Protein AF-A0A7G1KIN9-F1 (afdb_monomer_lite)

Structure (mmCIF, N/CA/C/O backbone):
data_AF-A0A7G1KIN9-F1
#
_entry.id   AF-A0A7G1KIN9-F1
#
loop_
_atom_site.group_PDB
_atom_site.id
_atom_site.type_symbol
_atom_site.label_atom_id
_atom_site.label_alt_id
_atom_site.label_comp_id
_atom_site.label_asym_id
_atom_site.label_entity_id
_atom_site.label_seq_id
_atom_site.pdbx_PDB_ins_code
_atom_site.Cartn_x
_atom_site.Cartn_y
_atom_site.Cartn_z
_atom_site.occupancy
_atom_site.B_iso_or_equiv
_atom_site.auth_seq_id
_atom_site.auth_comp_id
_atom_site.auth_asym_id
_atom_site.auth_atom_id
_atom_site.pdbx_PDB_model_num
ATOM 1 N N . MET A 1 1 ? 26.148 -12.716 -13.047 1.00 39.88 1 MET A N 1
ATOM 2 C CA . MET A 1 1 ? 24.688 -12.629 -12.830 1.00 39.88 1 MET A CA 1
ATOM 3 C C . MET A 1 1 ? 24.101 -12.002 -14.079 1.00 39.88 1 MET A C 1
ATOM 5 O O . MET A 1 1 ? 24.454 -10.867 -14.366 1.00 39.88 1 MET A O 1
ATOM 9 N N . GLY A 1 2 ? 23.355 -12.762 -14.883 1.00 43.66 2 GLY A N 1
ATO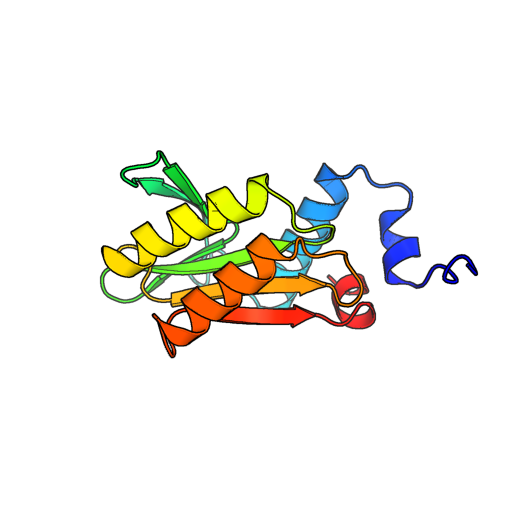M 10 C CA . GLY A 1 2 ? 22.813 -12.263 -16.151 1.00 43.66 2 GLY A CA 1
ATOM 11 C C . GLY A 1 2 ? 21.816 -11.136 -15.897 1.00 43.66 2 GLY A C 1
ATOM 12 O O . GLY A 1 2 ? 20.945 -11.276 -15.041 1.00 43.66 2 GLY A O 1
ATOM 13 N N . THR A 1 3 ? 21.964 -10.015 -16.597 1.00 52.34 3 THR A N 1
ATOM 14 C CA . THR A 1 3 ? 20.941 -8.969 -16.637 1.00 52.34 3 THR A CA 1
ATOM 15 C C . THR A 1 3 ? 19.666 -9.582 -17.196 1.00 52.34 3 THR A C 1
ATOM 17 O O . THR A 1 3 ? 19.688 -10.121 -18.303 1.00 52.34 3 THR A O 1
ATOM 20 N N . ALA A 1 4 ? 18.583 -9.550 -16.418 1.00 64.38 4 ALA A N 1
ATOM 21 C CA . ALA A 1 4 ? 17.273 -9.970 -16.895 1.00 64.38 4 ALA A CA 1
ATOM 22 C C . ALA A 1 4 ? 16.946 -9.207 -18.187 1.00 64.38 4 ALA A C 1
ATOM 24 O O . ALA A 1 4 ? 17.193 -8.002 -18.274 1.00 64.38 4 ALA A O 1
ATOM 25 N N . VAL A 1 5 ? 16.458 -9.921 -19.201 1.00 73.88 5 VAL A N 1
ATOM 26 C CA . VAL A 1 5 ? 16.034 -9.309 -20.463 1.00 73.88 5 VAL A CA 1
ATOM 27 C C . VAL A 1 5 ? 14.841 -8.399 -20.151 1.00 73.88 5 VAL A C 1
ATOM 29 O O . VAL A 1 5 ? 13.884 -8.901 -19.558 1.00 73.88 5 VAL A O 1
ATOM 32 N N . PRO A 1 6 ? 14.887 -7.099 -20.509 1.00 80.75 6 PRO A N 1
ATOM 33 C CA . PRO A 1 6 ? 13.767 -6.192 -20.284 1.00 80.75 6 PRO A CA 1
ATOM 34 C C . PRO A 1 6 ? 12.494 -6.731 -20.933 1.00 80.75 6 PRO A C 1
ATOM 36 O O . PRO A 1 6 ? 12.511 -7.112 -22.106 1.00 80.75 6 PRO A O 1
ATOM 39 N N . ASP A 1 7 ? 11.403 -6.767 -20.175 1.00 89.88 7 ASP A N 1
ATOM 40 C CA . ASP A 1 7 ? 10.095 -7.189 -20.673 1.00 89.88 7 ASP A CA 1
ATOM 41 C C . ASP A 1 7 ? 9.190 -5.992 -21.009 1.00 89.88 7 ASP A C 1
ATOM 43 O O . ASP A 1 7 ? 9.601 -4.833 -20.949 1.00 89.88 7 ASP A O 1
ATOM 47 N N . GLU A 1 8 ? 7.941 -6.267 -21.396 1.00 91.19 8 GLU A N 1
ATOM 48 C CA . GLU A 1 8 ? 6.961 -5.229 -21.742 1.00 91.19 8 GLU A CA 1
ATOM 49 C C . GLU A 1 8 ? 6.753 -4.233 -20.590 1.00 91.19 8 GLU 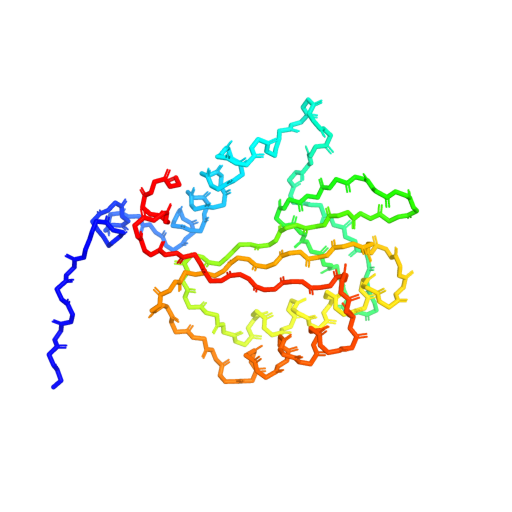A C 1
ATOM 51 O O . GLU A 1 8 ? 6.642 -3.031 -20.823 1.00 91.19 8 GLU A O 1
ATOM 56 N N . TYR A 1 9 ? 6.792 -4.713 -19.342 1.00 92.38 9 TYR A N 1
ATOM 57 C CA . TYR A 1 9 ? 6.661 -3.869 -18.160 1.00 92.38 9 TYR A CA 1
ATOM 58 C C . TYR A 1 9 ? 7.835 -2.902 -18.001 1.00 92.38 9 TYR A C 1
ATOM 60 O O . TYR A 1 9 ? 7.609 -1.746 -17.643 1.00 92.38 9 TYR A O 1
ATOM 68 N N . ASP A 1 10 ? 9.063 -3.340 -18.300 1.00 91.44 10 ASP A N 1
ATOM 69 C CA . ASP A 1 10 ? 10.246 -2.471 -18.342 1.00 91.44 10 ASP A CA 1
ATOM 70 C C . ASP A 1 10 ? 10.220 -1.505 -19.535 1.00 91.44 10 ASP A C 1
ATOM 72 O O . ASP A 1 10 ? 10.651 -0.355 -19.413 1.00 91.44 10 ASP A O 1
ATOM 76 N N . ALA A 1 11 ? 9.683 -1.939 -20.679 1.00 91.75 11 ALA A N 1
ATOM 77 C CA . ALA A 1 11 ? 9.598 -1.124 -21.885 1.00 91.75 11 ALA A CA 1
ATOM 78 C C . ALA A 1 11 ? 8.661 0.081 -21.706 1.00 91.75 11 ALA A C 1
ATOM 80 O O . ALA A 1 11 ? 9.071 1.210 -21.978 1.00 91.75 11 ALA A O 1
ATOM 81 N N . VAL A 1 12 ? 7.446 -0.125 -21.176 1.00 91.25 12 VAL A N 1
ATOM 82 C CA . VAL A 1 12 ? 6.451 0.957 -20.989 1.00 91.25 12 VAL A CA 1
ATOM 83 C C . VAL A 1 12 ? 6.890 2.022 -19.979 1.00 91.25 12 VAL A C 1
ATOM 85 O O . VAL A 1 12 ? 6.381 3.138 -19.984 1.00 91.25 12 VAL A O 1
ATOM 88 N N . ARG A 1 13 ? 7.855 1.699 -19.110 1.00 92.56 13 ARG A N 1
ATOM 89 C CA . ARG A 1 13 ? 8.336 2.580 -18.033 1.00 92.56 13 ARG A CA 1
ATOM 90 C C . ARG A 1 13 ? 9.724 3.158 -18.252 1.00 92.56 13 ARG A C 1
ATOM 92 O O . ARG A 1 13 ? 10.217 3.877 -17.375 1.00 92.56 13 ARG A O 1
ATOM 99 N N . ARG A 1 14 ? 10.388 2.790 -19.351 1.00 91.44 14 ARG A N 1
ATOM 100 C CA . ARG A 1 14 ? 11.811 3.079 -19.565 1.00 91.44 14 ARG A CA 1
ATOM 101 C C . ARG A 1 14 ? 12.103 4.569 -19.432 1.00 91.44 14 ARG A C 1
ATOM 103 O O . ARG A 1 14 ? 13.020 4.940 -18.703 1.00 91.44 14 ARG A O 1
ATOM 110 N N . ASP A 1 15 ? 11.250 5.384 -20.040 1.00 93.56 15 ASP A N 1
ATOM 111 C CA . ASP A 1 15 ? 11.438 6.829 -20.166 1.00 93.56 15 ASP A CA 1
ATOM 112 C C . ASP A 1 15 ? 10.669 7.623 -19.079 1.00 93.56 15 ASP A C 1
ATOM 114 O O . ASP A 1 15 ? 10.615 8.847 -19.119 1.00 93.56 15 ASP A O 1
ATOM 118 N N . LEU A 1 16 ? 10.103 6.928 -18.079 1.00 93.94 16 LEU A N 1
ATOM 119 C CA . LEU A 1 16 ? 9.361 7.517 -16.958 1.00 93.94 16 LEU A CA 1
ATOM 120 C C . LEU A 1 16 ? 10.241 7.689 -15.713 1.00 93.94 16 LEU A C 1
ATOM 122 O O . LEU A 1 16 ? 11.003 6.788 -15.342 1.00 93.94 16 LEU A O 1
ATOM 126 N N . SER A 1 17 ? 10.055 8.795 -14.992 1.00 94.31 17 SER A N 1
ATOM 127 C CA . SER A 1 17 ? 10.594 8.983 -13.641 1.00 94.31 17 SER A CA 1
ATOM 128 C C . SER A 1 17 ? 9.962 8.012 -12.638 1.00 94.31 17 SER A C 1
ATOM 130 O O . SER A 1 17 ? 8.865 7.500 -12.841 1.00 94.31 17 SER A O 1
ATOM 132 N N . ASN A 1 18 ? 10.607 7.787 -11.487 1.00 90.31 18 ASN A N 1
ATOM 133 C CA . ASN A 1 18 ? 10.050 6.915 -10.440 1.00 90.31 18 ASN A CA 1
ATOM 134 C C . ASN A 1 18 ? 8.650 7.347 -9.975 1.00 90.31 18 ASN A C 1
ATOM 136 O O . ASN A 1 18 ? 7.824 6.495 -9.652 1.00 90.31 18 ASN A O 1
ATOM 140 N N . TYR A 1 19 ? 8.389 8.656 -9.949 1.00 91.25 19 TYR A N 1
ATOM 141 C CA . TYR A 1 19 ? 7.072 9.190 -9.619 1.00 91.25 19 TYR A CA 1
ATOM 142 C C . TYR A 1 19 ? 6.043 8.821 -10.691 1.00 91.25 19 TYR A C 1
ATOM 144 O O . TYR A 1 19 ? 5.005 8.248 -10.367 1.00 91.25 19 TYR A O 1
ATOM 152 N N . GLU A 1 20 ? 6.355 9.068 -11.965 1.00 95.12 20 GLU A N 1
ATOM 153 C CA . GLU A 1 20 ? 5.465 8.735 -13.082 1.00 95.12 20 GLU A CA 1
ATOM 154 C C . GLU A 1 20 ? 5.208 7.231 -13.165 1.00 95.12 20 GLU A C 1
ATOM 156 O O . GLU A 1 20 ? 4.070 6.823 -13.350 1.00 95.12 20 GLU A O 1
ATOM 161 N N . ARG A 1 21 ? 6.222 6.390 -12.930 1.00 94.38 21 ARG A N 1
ATOM 162 C CA . ARG A 1 21 ? 6.059 4.927 -12.857 1.00 94.38 21 ARG A CA 1
ATOM 163 C C . ARG A 1 21 ? 5.082 4.495 -11.771 1.00 94.38 21 ARG A C 1
ATOM 165 O O . ARG A 1 21 ? 4.349 3.526 -11.954 1.00 94.38 21 ARG A O 1
ATOM 172 N N . GLY A 1 22 ? 5.124 5.149 -10.612 1.00 93.50 22 GLY A N 1
ATOM 173 C CA . GLY A 1 22 ? 4.167 4.923 -9.531 1.00 93.50 22 GLY A CA 1
ATOM 174 C C . GLY A 1 22 ? 2.761 5.324 -9.957 1.00 93.50 22 GLY A C 1
ATOM 175 O O . GLY A 1 22 ? 1.844 4.510 -9.898 1.00 93.50 22 GLY A O 1
ATOM 176 N N . LEU A 1 23 ? 2.629 6.550 -10.462 1.00 94.25 23 LEU A N 1
ATOM 177 C CA . LEU A 1 23 ? 1.355 7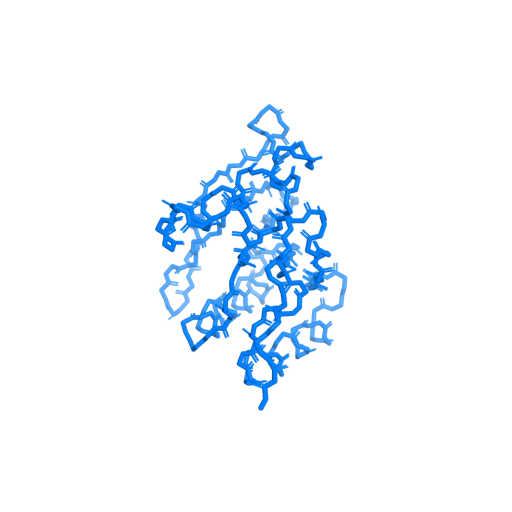.143 -10.844 1.00 94.25 23 LEU A CA 1
ATOM 178 C C . LEU A 1 23 ? 0.666 6.394 -11.995 1.00 94.25 23 LEU A C 1
ATOM 180 O O . LEU A 1 23 ? -0.532 6.146 -11.913 1.00 94.25 23 LEU A O 1
ATOM 184 N N . TYR A 1 24 ? 1.405 6.006 -13.040 1.00 93.81 24 TYR A N 1
ATOM 185 C CA . TYR A 1 24 ? 0.869 5.225 -14.161 1.00 93.81 24 TYR A CA 1
ATOM 186 C C . TYR A 1 24 ? 0.296 3.896 -13.680 1.00 93.81 24 TYR A C 1
ATOM 188 O O . TYR A 1 24 ? -0.849 3.572 -13.976 1.00 93.81 24 TYR A O 1
ATOM 196 N N . PHE A 1 25 ? 1.058 3.158 -12.872 1.00 95.62 25 PHE A N 1
ATOM 197 C CA . PHE A 1 25 ? 0.590 1.889 -12.329 1.00 95.62 25 PHE A CA 1
ATOM 198 C C . PHE A 1 25 ? -0.623 2.070 -11.409 1.00 95.62 25 PHE A C 1
ATOM 200 O O . PHE A 1 25 ? -1.580 1.307 -11.508 1.00 95.62 25 PHE A O 1
ATOM 207 N N . GLU A 1 26 ? -0.611 3.084 -10.537 1.00 95.38 26 GLU A N 1
ATOM 208 C CA . GLU A 1 26 ? -1.733 3.389 -9.646 1.00 95.38 26 GLU A CA 1
ATOM 209 C C . GLU A 1 26 ? -3.019 3.654 -10.437 1.00 95.38 26 GLU A C 1
ATOM 211 O O . GLU A 1 26 ? -4.034 2.987 -10.222 1.00 95.38 26 GLU A O 1
ATOM 216 N N . LEU A 1 27 ? -2.957 4.605 -11.373 1.00 94.75 27 LEU A N 1
ATOM 217 C CA . LEU A 1 27 ? -4.096 5.040 -12.177 1.00 94.75 27 LEU A CA 1
ATOM 218 C C . LEU A 1 27 ? -4.599 3.937 -13.101 1.00 94.75 27 LEU A C 1
ATOM 220 O O . LEU A 1 27 ? -5.805 3.721 -13.205 1.00 94.75 27 LEU A O 1
ATOM 224 N N . GLY A 1 28 ? -3.677 3.222 -13.731 1.00 95.19 28 GLY A N 1
ATOM 225 C CA . GLY A 1 28 ? -3.974 2.125 -14.628 1.00 95.19 28 GLY A CA 1
ATOM 226 C C . GLY A 1 28 ? -4.706 0.977 -13.955 1.00 95.19 28 GLY A C 1
ATOM 227 O O . GLY A 1 28 ? -5.784 0.549 -14.373 1.00 95.19 28 GLY A O 1
ATOM 228 N N . ARG A 1 29 ? -4.183 0.526 -12.812 1.00 96.81 29 ARG A N 1
ATOM 229 C CA . ARG A 1 29 ? -4.835 -0.502 -11.995 1.00 96.81 29 ARG A CA 1
ATOM 230 C C . ARG A 1 29 ? -6.182 -0.038 -11.451 1.00 96.81 29 ARG A C 1
ATOM 232 O O . ARG A 1 29 ? -7.133 -0.821 -11.475 1.00 96.81 29 ARG A O 1
ATOM 239 N N . ALA A 1 30 ? -6.281 1.214 -11.000 1.00 96.00 30 ALA A N 1
ATOM 240 C CA . ALA A 1 30 ? -7.548 1.796 -10.571 1.00 96.00 30 ALA A CA 1
ATOM 241 C C . ALA A 1 30 ? -8.577 1.785 -11.715 1.00 96.00 30 ALA A C 1
ATOM 243 O O . ALA A 1 30 ? -9.715 1.360 -11.511 1.00 96.00 30 ALA A O 1
ATOM 244 N N . HIS A 1 31 ? -8.172 2.163 -12.931 1.00 94.94 31 HIS A N 1
ATOM 245 C CA . HIS A 1 31 ? -9.024 2.133 -14.120 1.00 94.94 31 HIS A CA 1
ATOM 246 C C . HIS A 1 31 ? -9.499 0.712 -14.448 1.00 94.94 31 HIS A C 1
ATOM 248 O O . HIS A 1 31 ? -10.704 0.476 -14.535 1.00 94.94 31 HIS A O 1
ATOM 254 N N . LEU A 1 32 ? -8.582 -0.259 -14.527 1.00 95.31 32 LEU A N 1
ATOM 255 C CA . LEU A 1 32 ? -8.902 -1.665 -14.813 1.00 95.31 32 LEU A CA 1
ATOM 256 C C . LEU A 1 32 ? -9.866 -2.287 -13.792 1.00 95.31 32 LEU A C 1
ATOM 258 O O . LEU A 1 32 ? -10.650 -3.173 -14.128 1.00 95.31 32 LEU A O 1
ATOM 262 N N . ARG A 1 33 ? -9.820 -1.833 -12.536 1.00 95.38 33 ARG A N 1
ATOM 263 C CA . ARG A 1 33 ? -10.706 -2.296 -11.454 1.00 95.38 33 ARG A CA 1
ATOM 264 C C . ARG A 1 33 ? -11.994 -1.471 -11.333 1.00 95.38 33 ARG A C 1
ATOM 266 O O . ARG A 1 33 ? -12.884 -1.804 -10.542 1.00 95.38 33 ARG A O 1
ATOM 273 N N . GLY A 1 34 ? -12.122 -0.410 -12.130 1.00 96.19 34 GLY A N 1
ATOM 274 C CA . GLY A 1 34 ? -13.227 0.539 -12.086 1.00 96.19 34 GLY A CA 1
ATOM 275 C C . GLY A 1 34 ? -13.315 1.263 -10.742 1.00 96.19 34 GLY A C 1
ATOM 276 O O . GLY A 1 34 ? -14.406 1.421 -10.196 1.00 96.19 34 GLY A O 1
ATOM 277 N N . GLU A 1 35 ? -12.184 1.655 -10.168 1.00 96.62 35 GLU A N 1
ATOM 278 C CA . GLU A 1 35 ? -12.095 2.418 -8.922 1.00 96.62 35 GLU A CA 1
ATOM 279 C C . GLU A 1 35 ? -12.317 3.911 -9.195 1.00 96.62 35 GLU A C 1
ATOM 281 O O . GLU A 1 35 ? -11.419 4.736 -9.038 1.00 96.62 35 GLU A O 1
ATOM 286 N N . THR A 1 36 ? -13.523 4.249 -9.660 1.00 95.25 36 THR A N 1
ATOM 287 C CA . THR A 1 36 ? -13.871 5.597 -10.131 1.00 95.25 36 THR A CA 1
ATOM 288 C C . THR A 1 36 ? -14.664 6.410 -9.095 1.00 95.25 36 THR A C 1
ATOM 290 O O . THR A 1 36 ? -15.318 5.817 -8.221 1.00 95.25 36 THR A O 1
ATOM 293 N N . PRO A 1 37 ? -14.671 7.755 -9.202 1.00 94.81 37 PRO A N 1
ATOM 294 C CA . PRO A 1 37 ? -15.491 8.624 -8.353 1.00 94.81 37 PRO A CA 1
ATOM 295 C C . PRO A 1 37 ? -16.982 8.282 -8.373 1.00 94.81 37 PRO A C 1
ATOM 297 O O . PRO A 1 37 ? -17.620 8.268 -7.324 1.00 94.81 37 PRO A O 1
ATOM 300 N N . GLU A 1 38 ? -17.534 7.906 -9.529 1.00 95.38 38 GLU A N 1
ATOM 301 C CA . GLU A 1 38 ? -18.947 7.521 -9.680 1.00 95.38 38 GLU A CA 1
ATOM 302 C C . GLU A 1 38 ? -19.271 6.254 -8.882 1.00 95.38 38 GLU A C 1
ATOM 304 O O . GLU A 1 38 ? -20.394 6.052 -8.424 1.00 95.38 38 GLU A O 1
ATOM 309 N N . ARG A 1 39 ? -18.265 5.397 -8.673 1.00 96.06 39 ARG A N 1
ATOM 310 C CA . ARG A 1 39 ? -18.366 4.203 -7.829 1.00 96.06 39 ARG A CA 1
ATOM 311 C C . ARG A 1 39 ? -17.973 4.482 -6.380 1.00 96.06 39 ARG A C 1
ATOM 313 O O . ARG A 1 39 ? -17.895 3.530 -5.602 1.00 96.06 39 ARG A O 1
ATOM 320 N N . GLY A 1 40 ? -17.786 5.746 -6.003 1.00 96.88 40 GLY A N 1
ATOM 321 C CA . GLY A 1 40 ? -17.510 6.213 -4.644 1.00 96.88 40 GLY A CA 1
ATOM 322 C C . GLY A 1 40 ? -16.043 6.133 -4.229 1.00 96.88 40 GLY A C 1
ATOM 323 O O . GLY A 1 40 ? -15.764 6.180 -3.032 1.00 96.88 40 GLY A O 1
ATOM 324 N N . TRP A 1 41 ? -15.120 5.963 -5.178 1.00 98.19 41 TRP A N 1
ATOM 325 C CA . TRP A 1 41 ? -13.690 5.952 -4.887 1.00 98.19 41 TRP A CA 1
ATOM 326 C C . TRP A 1 41 ? -13.106 7.360 -4.911 1.00 98.19 41 TRP A C 1
ATOM 328 O O . TRP A 1 41 ? -13.388 8.157 -5.801 1.00 98.19 41 TRP A O 1
ATOM 338 N N . VAL A 1 42 ? -12.242 7.643 -3.949 1.00 97.44 42 VAL A N 1
ATOM 339 C CA . VAL A 1 42 ? -11.467 8.877 -3.856 1.00 97.44 42 VAL A CA 1
ATOM 340 C C . VAL A 1 42 ? -9.982 8.542 -3.834 1.00 97.44 42 VAL A C 1
ATOM 342 O O . VAL A 1 42 ? -9.582 7.489 -3.334 1.00 97.44 42 VAL A O 1
ATOM 345 N N . ARG A 1 43 ? -9.166 9.438 -4.390 1.00 96.69 43 ARG A N 1
ATOM 346 C CA . ARG A 1 43 ? -7.706 9.304 -4.402 1.00 96.69 43 ARG A CA 1
ATOM 347 C C . ARG A 1 43 ? -7.073 10.074 -3.253 1.00 96.69 43 ARG A C 1
ATOM 349 O O . ARG A 1 43 ? -7.641 11.070 -2.807 1.00 96.69 43 ARG A O 1
ATOM 356 N N . GLN A 1 44 ? -5.886 9.641 -2.830 1.00 95.06 44 GLN A N 1
ATOM 357 C CA . GLN A 1 44 ? -5.061 10.328 -1.826 1.00 95.06 44 GLN A CA 1
ATOM 358 C C . GLN A 1 44 ? -5.839 10.651 -0.541 1.00 95.06 44 GLN A C 1
ATOM 360 O O . GLN A 1 44 ? -5.799 11.765 -0.015 1.00 95.06 44 GLN A O 1
ATOM 365 N N . PHE A 1 45 ? -6.577 9.665 -0.035 1.00 96.62 45 PHE A N 1
ATOM 366 C CA . PHE A 1 45 ? -7.417 9.838 1.143 1.00 96.62 45 PHE A CA 1
ATOM 367 C C . PHE A 1 45 ? -6.583 9.747 2.421 1.00 96.62 45 PHE A C 1
ATOM 369 O O . PHE A 1 45 ? -5.900 8.753 2.658 1.00 96.62 45 PHE A O 1
ATOM 376 N N . SER A 1 46 ? -6.636 10.784 3.253 1.00 97.38 46 SER A N 1
ATOM 377 C CA . SER A 1 46 ? -5.873 10.856 4.500 1.00 97.38 46 SER A CA 1
ATOM 378 C C . SER A 1 46 ? -6.703 10.381 5.686 1.00 97.38 46 SER A C 1
ATOM 380 O O . SER A 1 46 ? -7.806 10.881 5.900 1.00 97.38 46 SER A O 1
ATOM 382 N N . ILE A 1 47 ? -6.140 9.490 6.500 1.00 96.62 47 ILE A N 1
ATOM 383 C CA . ILE A 1 47 ? -6.655 9.176 7.837 1.00 96.62 47 ILE A CA 1
ATOM 384 C C . ILE A 1 47 ? -5.627 9.550 8.913 1.00 96.62 47 ILE A C 1
ATOM 386 O O . ILE A 1 47 ? -4.421 9.346 8.716 1.00 96.62 47 ILE A O 1
ATOM 390 N N . PRO A 1 48 ? -6.063 10.094 10.060 1.00 97.31 48 PRO A N 1
ATOM 391 C CA . PRO A 1 48 ? -5.177 10.345 11.186 1.00 97.31 48 PRO A CA 1
ATOM 392 C C . PRO A 1 48 ? -4.780 9.033 11.878 1.00 97.31 48 PRO A C 1
ATOM 394 O O . PRO A 1 48 ? -5.590 8.123 12.058 1.00 97.31 48 PRO A O 1
ATOM 397 N N . THR A 1 49 ? -3.522 8.953 12.308 1.00 96.19 49 THR A N 1
ATOM 398 C CA . THR A 1 49 ? -3.029 7.889 13.192 1.00 96.19 49 THR A CA 1
ATOM 399 C C . THR A 1 49 ? -2.103 8.496 14.241 1.00 96.19 49 THR A C 1
ATOM 401 O O . THR A 1 49 ? -1.543 9.575 14.023 1.00 96.19 49 THR A O 1
ATOM 404 N N . ASP A 1 50 ? -1.845 7.765 15.323 1.00 92.69 50 ASP A N 1
ATOM 405 C CA . ASP A 1 50 ? -0.914 8.183 16.382 1.00 92.69 50 ASP A CA 1
ATOM 406 C C . ASP A 1 50 ? 0.542 8.330 15.892 1.00 92.69 50 ASP A C 1
ATOM 408 O O . ASP A 1 50 ? 1.403 8.844 16.602 1.00 92.69 50 ASP A O 1
ATOM 412 N N . ARG A 1 51 ? 0.840 7.900 14.656 1.00 93.19 51 ARG A N 1
ATOM 413 C CA . ARG A 1 51 ? 2.153 8.026 13.997 1.00 93.19 51 ARG A CA 1
ATOM 414 C C . ARG A 1 51 ? 2.150 9.018 12.829 1.00 93.19 51 ARG A C 1
ATOM 416 O O . ARG A 1 51 ? 2.994 8.924 11.929 1.00 93.19 51 ARG A O 1
ATOM 423 N N . GLY A 1 52 ? 1.196 9.947 12.829 1.00 94.94 52 GLY A N 1
ATOM 424 C CA . GLY A 1 52 ? 0.948 10.892 11.742 1.00 94.94 52 GLY A CA 1
ATOM 425 C C . GLY A 1 52 ? -0.047 10.359 10.704 1.00 94.94 52 GLY A C 1
ATOM 426 O O . GLY A 1 52 ? -0.557 9.246 10.838 1.00 94.94 52 GLY A O 1
ATOM 427 N N . PRO A 1 53 ? -0.357 11.132 9.654 1.00 96.75 53 PRO A N 1
ATOM 428 C CA . PRO A 1 53 ? -1.367 10.730 8.686 1.00 96.75 53 PRO A CA 1
ATOM 429 C C . PRO A 1 53 ? -0.929 9.512 7.860 1.00 96.75 53 PRO A C 1
ATOM 431 O O . PRO A 1 53 ? 0.236 9.378 7.456 1.00 96.75 53 PRO A O 1
ATOM 434 N N . ARG 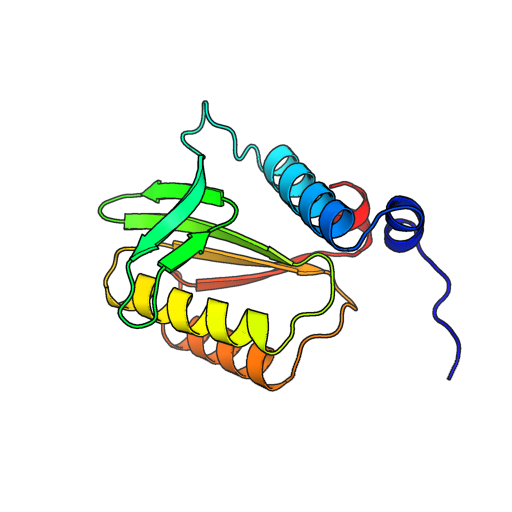A 1 54 ? -1.894 8.641 7.559 1.00 97.44 54 ARG A N 1
ATOM 435 C CA . ARG A 1 54 ? -1.796 7.633 6.501 1.00 97.44 54 ARG A CA 1
ATOM 436 C C . ARG A 1 54 ? -2.563 8.139 5.286 1.00 97.44 54 ARG A C 1
ATOM 438 O O . ARG A 1 54 ? -3.772 8.306 5.351 1.00 97.44 54 ARG A O 1
ATOM 445 N N . ILE A 1 55 ? -1.843 8.377 4.193 1.00 97.12 55 ILE A N 1
ATOM 446 C CA . ILE A 1 55 ? -2.422 8.760 2.900 1.00 97.12 55 ILE A CA 1
ATOM 447 C C . ILE A 1 55 ? -2.592 7.496 2.073 1.00 97.12 55 ILE A C 1
ATOM 449 O O . ILE A 1 55 ? -1.587 6.853 1.803 1.00 97.12 55 ILE A O 1
ATOM 453 N N . LEU A 1 56 ? -3.818 7.135 1.724 1.00 97.38 56 LEU A N 1
ATOM 454 C CA . LEU A 1 56 ? -4.174 5.947 0.950 1.00 97.38 56 LEU A CA 1
ATOM 455 C C . LEU A 1 56 ? -4.288 6.312 -0.534 1.00 97.38 56 LEU A C 1
ATOM 457 O O . LEU A 1 56 ? -4.939 7.313 -0.847 1.00 97.38 56 LEU A O 1
ATOM 461 N N . ASP A 1 57 ? -3.705 5.508 -1.428 1.00 96.38 57 ASP A N 1
ATOM 462 C CA . ASP A 1 57 ? -3.743 5.778 -2.876 1.00 96.38 57 ASP A CA 1
ATOM 463 C C . ASP A 1 57 ? -5.191 5.872 -3.386 1.00 96.38 57 ASP A C 1
ATOM 465 O O . ASP A 1 57 ? -5.594 6.906 -3.925 1.00 96.38 57 ASP A O 1
ATOM 469 N N . ASN A 1 58 ? -6.002 4.845 -3.107 1.00 97.62 58 ASN A N 1
ATOM 470 C CA . ASN A 1 58 ? -7.437 4.810 -3.384 1.00 97.62 58 ASN A CA 1
ATOM 471 C C . ASN A 1 58 ? -8.217 4.375 -2.138 1.00 97.62 58 ASN A C 1
ATOM 473 O O . ASN A 1 58 ? -7.844 3.422 -1.453 1.00 97.62 58 ASN A O 1
ATOM 477 N N . ALA A 1 59 ? -9.345 5.029 -1.866 1.00 97.94 59 ALA A N 1
ATOM 478 C CA . ALA A 1 59 ? -10.241 4.649 -0.779 1.00 97.94 59 ALA A CA 1
ATOM 479 C C . ALA A 1 59 ? -11.716 4.811 -1.157 1.00 97.94 59 ALA A C 1
ATOM 481 O O . ALA A 1 59 ? -12.072 5.660 -1.969 1.00 97.94 59 ALA A O 1
ATOM 482 N N . LYS A 1 60 ? -12.585 4.014 -0.540 1.00 98.00 60 LYS A N 1
ATOM 483 C CA . LYS A 1 60 ? -14.043 4.119 -0.641 1.00 98.00 60 LYS A CA 1
ATOM 484 C C . LYS A 1 60 ? -14.672 3.839 0.718 1.00 98.00 60 LYS A C 1
ATOM 486 O O . LYS A 1 60 ? -14.218 2.956 1.439 1.00 98.00 60 LYS A O 1
ATOM 491 N N . THR A 1 61 ? -15.742 4.544 1.065 1.00 97.00 61 THR A N 1
ATOM 492 C CA . THR A 1 61 ? -16.491 4.275 2.300 1.00 97.00 61 THR A CA 1
ATOM 493 C C . THR A 1 61 ? -17.054 2.848 2.320 1.00 97.00 61 THR A C 1
ATOM 495 O O . THR A 1 61 ? -17.596 2.349 1.330 1.00 97.00 61 THR A O 1
ATOM 498 N N . GLN A 1 62 ? -16.919 2.164 3.456 1.00 95.56 62 GLN A N 1
ATOM 499 C CA . GLN A 1 62 ? -17.432 0.812 3.659 1.00 95.56 62 GLN A CA 1
ATOM 500 C C . GLN A 1 62 ? -17.786 0.601 5.136 1.00 95.56 62 GLN A C 1
ATOM 502 O O . GLN A 1 62 ? -16.916 0.412 5.992 1.00 95.56 62 GLN A O 1
ATOM 507 N N . GLY A 1 63 ? -19.088 0.604 5.429 1.00 92.88 63 GLY A N 1
ATOM 508 C CA . GLY A 1 63 ? -19.587 0.546 6.800 1.00 92.88 63 GLY A CA 1
ATOM 509 C C . GLY A 1 63 ? -19.170 1.791 7.585 1.00 92.88 63 GLY A C 1
ATOM 510 O O . GLY A 1 63 ? -19.418 2.908 7.144 1.00 92.88 63 GLY A O 1
ATOM 511 N N . LYS A 1 64 ? -18.537 1.589 8.746 1.00 93.19 64 LYS A N 1
ATOM 512 C CA . LYS A 1 64 ? -18.034 2.673 9.611 1.00 93.19 64 LYS A CA 1
ATOM 513 C C . LYS A 1 64 ? -16.612 3.144 9.267 1.00 93.19 64 LYS A C 1
ATOM 515 O O . LYS A 1 64 ? -16.154 4.109 9.864 1.00 93.19 64 LYS A O 1
ATOM 520 N N . GLY A 1 65 ? -15.928 2.467 8.343 1.00 97.19 65 GLY A N 1
ATOM 521 C CA . GLY A 1 65 ? -14.559 2.783 7.931 1.00 97.19 65 GLY A CA 1
ATOM 522 C C . GLY A 1 65 ? -14.439 2.926 6.416 1.00 97.19 65 GLY A C 1
ATOM 523 O O . GLY A 1 65 ? -15.437 3.099 5.708 1.00 97.19 65 GLY A O 1
ATOM 524 N N . VAL A 1 66 ? -13.213 2.824 5.910 1.00 98.12 66 VAL A N 1
ATOM 525 C CA . VAL A 1 66 ? -12.926 2.819 4.471 1.00 98.12 66 VAL A CA 1
ATOM 526 C C . VAL A 1 66 ? -12.321 1.498 4.014 1.00 98.12 66 VAL A C 1
ATOM 528 O O . VAL A 1 66 ? -11.509 0.891 4.711 1.00 98.12 66 VAL A O 1
ATOM 531 N N . ARG A 1 67 ? -12.685 1.086 2.801 1.00 98.31 67 ARG A N 1
ATOM 532 C CA . ARG A 1 67 ? -11.911 0.138 2.009 1.00 98.31 67 ARG A CA 1
ATOM 533 C C . ARG A 1 67 ? -10.788 0.905 1.318 1.00 98.31 67 ARG A C 1
ATOM 535 O O . ARG A 1 67 ? -11.087 1.833 0.569 1.00 98.31 67 ARG A O 1
ATOM 542 N N . SER A 1 68 ? -9.540 0.517 1.545 1.00 98.06 68 SER A N 1
ATOM 543 C CA . SER A 1 68 ? -8.349 1.099 0.926 1.00 98.06 68 SER A CA 1
ATOM 544 C C . SER A 1 68 ? -7.703 0.138 -0.069 1.00 98.06 68 SER A C 1
ATOM 546 O O . SER A 1 68 ? -7.793 -1.081 0.087 1.00 98.06 68 SER A O 1
ATOM 548 N N . ILE A 1 69 ? -7.061 0.696 -1.096 1.00 98.12 69 ILE A N 1
ATOM 549 C CA . ILE A 1 69 ? -6.155 -0.014 -1.999 1.00 98.12 69 ILE A CA 1
ATOM 550 C C . ILE A 1 69 ? -4.875 0.819 -2.138 1.00 98.12 69 ILE A C 1
ATOM 552 O O . ILE A 1 69 ? -4.950 1.994 -2.492 1.00 98.12 69 ILE A O 1
ATOM 556 N N . GLU A 1 70 ? -3.722 0.213 -1.863 1.00 97.88 70 GLU A N 1
ATOM 557 C CA . GLU A 1 70 ? -2.383 0.791 -2.036 1.00 97.88 70 GLU A CA 1
ATOM 558 C C . GLU A 1 70 ? -1.619 0.026 -3.123 1.00 97.88 70 GLU A C 1
ATOM 560 O O . GLU A 1 70 ? -1.717 -1.202 -3.219 1.00 97.88 70 GLU A O 1
ATOM 565 N N . ARG A 1 71 ? -0.824 0.732 -3.934 1.00 97.25 71 ARG A N 1
ATOM 566 C CA . ARG A 1 71 ? -0.119 0.148 -5.082 1.00 97.25 71 ARG A CA 1
ATOM 567 C C . ARG A 1 71 ? 1.357 0.504 -5.100 1.00 97.25 71 ARG A C 1
ATOM 569 O O . ARG A 1 71 ? 1.745 1.661 -4.969 1.00 97.25 71 ARG A O 1
ATOM 576 N N . LYS A 1 72 ? 2.209 -0.498 -5.326 1.00 96.00 72 LYS A N 1
ATOM 577 C CA . LYS A 1 72 ? 3.662 -0.329 -5.470 1.00 96.00 72 LYS A CA 1
ATOM 578 C C . LYS A 1 72 ? 4.135 -0.934 -6.788 1.00 96.00 72 LYS A C 1
ATOM 580 O O . LYS A 1 72 ? 4.185 -2.150 -6.950 1.00 96.00 72 LYS A O 1
ATOM 585 N N . SER A 1 73 ? 4.520 -0.065 -7.722 1.00 94.12 73 SER A N 1
ATOM 586 C CA . SER A 1 73 ? 4.999 -0.451 -9.059 1.00 94.12 73 SER A CA 1
ATOM 587 C C . SER A 1 73 ? 6.484 -0.819 -9.117 1.00 94.12 73 SER A C 1
ATOM 589 O O . SER A 1 73 ? 6.991 -1.224 -10.165 1.00 94.12 73 SER A O 1
ATOM 591 N N . GLY A 1 74 ? 7.200 -0.663 -8.009 1.00 90.81 74 GLY A N 1
ATOM 592 C CA . GLY A 1 74 ? 8.628 -0.926 -7.914 1.00 90.81 74 GLY A CA 1
ATOM 593 C C . GLY A 1 74 ? 9.006 -1.425 -6.529 1.00 90.81 74 GLY A C 1
ATOM 594 O O . GLY A 1 74 ? 8.178 -1.971 -5.797 1.00 90.81 74 GLY A O 1
ATOM 595 N N . ARG A 1 75 ? 10.267 -1.202 -6.155 1.00 90.88 75 ARG A N 1
ATOM 596 C CA . ARG A 1 75 ? 10.817 -1.663 -4.878 1.00 90.88 75 ARG A CA 1
ATOM 597 C C . ARG A 1 75 ? 9.976 -1.221 -3.674 1.00 90.88 75 ARG A C 1
ATOM 599 O O . ARG A 1 75 ? 9.736 -0.032 -3.481 1.00 90.88 75 ARG A O 1
ATOM 606 N N . VAL A 1 76 ? 9.664 -2.180 -2.809 1.00 91.19 76 VAL A N 1
ATOM 607 C CA . VAL A 1 76 ? 9.121 -1.957 -1.464 1.00 91.19 76 VAL A CA 1
ATOM 608 C C . VAL A 1 76 ? 10.287 -1.823 -0.485 1.00 91.19 76 VAL A C 1
ATOM 610 O O . VAL A 1 76 ? 11.125 -2.719 -0.383 1.00 91.19 76 VAL A O 1
ATOM 613 N N . ASP A 1 77 ? 10.359 -0.693 0.212 1.00 90.88 77 ASP A N 1
ATOM 614 C CA . ASP A 1 77 ? 11.498 -0.288 1.044 1.00 90.88 77 ASP A CA 1
ATOM 615 C C . ASP A 1 77 ? 11.096 0.085 2.487 1.00 90.88 77 ASP A C 1
ATOM 617 O O . ASP A 1 77 ? 9.952 -0.094 2.913 1.00 90.88 77 ASP A O 1
ATOM 621 N N . ALA A 1 78 ? 12.041 0.632 3.257 1.00 89.50 78 ALA A N 1
ATOM 622 C CA . ALA A 1 78 ? 11.816 1.048 4.643 1.00 89.50 78 ALA A CA 1
ATOM 623 C C . ALA A 1 78 ? 10.730 2.131 4.795 1.00 89.50 7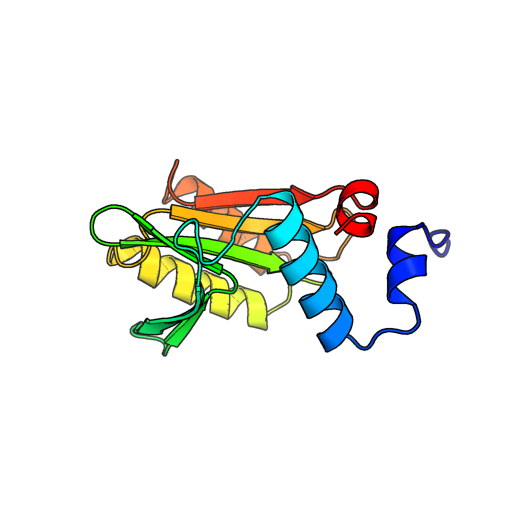8 ALA A C 1
ATOM 625 O O . ALA A 1 78 ? 10.029 2.155 5.805 1.00 89.50 78 ALA A O 1
ATOM 626 N N . ARG A 1 79 ? 10.538 3.001 3.793 1.00 91.12 79 ARG A N 1
ATOM 627 C CA . ARG A 1 79 ? 9.434 3.973 3.808 1.00 91.12 79 ARG A CA 1
ATOM 628 C C . ARG A 1 79 ? 8.094 3.252 3.721 1.00 91.12 79 ARG A C 1
ATOM 630 O O . ARG A 1 79 ? 7.145 3.632 4.403 1.00 91.12 79 ARG A O 1
ATOM 637 N N . THR A 1 80 ? 8.029 2.203 2.910 1.00 93.50 80 THR A N 1
ATOM 638 C CA . THR A 1 80 ? 6.825 1.380 2.779 1.00 93.50 80 THR A CA 1
ATOM 639 C C . THR A 1 80 ? 6.504 0.639 4.079 1.00 93.50 80 THR A C 1
ATOM 641 O O . THR A 1 80 ? 5.342 0.553 4.462 1.00 93.50 80 THR A O 1
ATOM 644 N N . LEU A 1 81 ? 7.520 0.187 4.822 1.00 95.69 81 LEU A N 1
ATOM 645 C CA . LEU A 1 81 ? 7.318 -0.392 6.154 1.00 95.69 81 LEU A CA 1
ATOM 646 C C . LEU A 1 81 ? 6.634 0.590 7.123 1.00 95.69 81 LEU A C 1
ATOM 648 O O . LEU A 1 81 ? 5.724 0.199 7.849 1.00 95.69 81 LEU A O 1
ATOM 652 N N . GLU A 1 82 ? 7.015 1.869 7.121 1.00 95.88 82 GLU A N 1
ATOM 653 C CA . GLU A 1 82 ? 6.326 2.874 7.947 1.00 95.88 82 GLU A CA 1
ATOM 654 C C . GLU A 1 82 ? 4.883 3.128 7.488 1.00 95.88 82 GLU A C 1
ATOM 656 O O . GLU A 1 82 ? 4.003 3.341 8.324 1.00 95.88 82 GLU A O 1
ATOM 661 N N . GLN A 1 83 ? 4.602 3.046 6.183 1.00 96.75 83 GLN A N 1
ATOM 662 C CA . GLN A 1 83 ? 3.224 3.087 5.680 1.00 96.75 83 GLN A CA 1
ATOM 663 C C . GLN A 1 83 ? 2.407 1.892 6.187 1.00 96.75 83 GLN A C 1
ATOM 665 O O . GLN A 1 83 ? 1.308 2.101 6.693 1.00 96.75 83 GLN A O 1
ATOM 670 N N . LEU A 1 84 ? 2.960 0.675 6.144 1.00 97.62 84 LEU A N 1
ATOM 671 C CA . LEU A 1 84 ? 2.309 -0.533 6.664 1.00 97.62 84 LEU A CA 1
ATOM 672 C C . LEU A 1 84 ? 2.036 -0.445 8.173 1.00 97.62 84 LEU A C 1
ATOM 674 O O . LEU A 1 84 ? 0.969 -0.843 8.633 1.00 97.62 84 LEU A O 1
ATOM 678 N N . LYS A 1 85 ? 2.956 0.126 8.960 1.00 97.75 85 LYS A N 1
ATOM 679 C CA . LYS A 1 85 ? 2.732 0.360 10.399 1.00 97.75 85 LYS A CA 1
ATOM 680 C C . LYS A 1 85 ? 1.567 1.313 10.657 1.00 97.75 85 LYS A C 1
ATOM 682 O O . LYS A 1 85 ? 0.814 1.112 11.603 1.00 97.75 85 LYS A O 1
ATOM 687 N N . ARG A 1 86 ? 1.399 2.349 9.831 1.00 98.31 86 ARG A N 1
ATOM 688 C CA . ARG A 1 86 ? 0.233 3.243 9.921 1.00 98.31 86 ARG A CA 1
ATOM 689 C C . ARG A 1 86 ? -1.043 2.576 9.405 1.00 98.31 86 ARG A C 1
ATOM 691 O O . ARG A 1 86 ? -2.108 2.819 9.961 1.00 98.31 86 ARG A O 1
ATOM 698 N N . GLU A 1 87 ? -0.937 1.714 8.394 1.00 98.19 87 GLU A N 1
ATOM 699 C CA . GLU A 1 87 ? -2.047 0.876 7.921 1.00 98.19 87 GLU A CA 1
ATOM 700 C C . GLU A 1 87 ? -2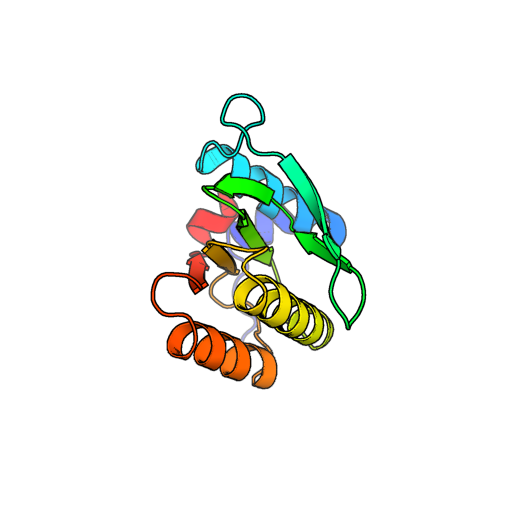.582 -0.008 9.055 1.00 98.19 87 GLU A C 1
ATOM 702 O O . GLU A 1 87 ? -3.790 -0.039 9.279 1.00 98.19 87 GLU A O 1
ATOM 707 N N . ARG A 1 88 ? -1.685 -0.638 9.834 1.00 98.50 88 ARG A N 1
ATOM 708 C CA . ARG A 1 88 ? -2.040 -1.400 11.043 1.00 98.50 88 ARG A CA 1
ATOM 709 C C . ARG A 1 88 ? -2.890 -0.568 12.001 1.00 98.50 88 ARG A C 1
ATOM 711 O O . ARG A 1 88 ? -3.969 -1.005 12.375 1.00 98.50 88 ARG A O 1
ATOM 718 N N . LEU A 1 89 ? -2.449 0.645 12.342 1.00 98.38 89 LEU A N 1
ATOM 719 C CA . LEU A 1 89 ? -3.195 1.541 13.239 1.00 98.38 89 LEU A CA 1
ATOM 720 C C . LEU A 1 89 ? -4.581 1.896 12.673 1.00 98.38 89 LEU A C 1
ATOM 722 O O . LEU A 1 89 ? -5.569 1.971 13.407 1.00 98.38 89 LEU A O 1
ATOM 726 N N . GLY A 1 90 ? -4.678 2.083 11.354 1.00 98.19 90 GLY A N 1
ATOM 727 C CA . GLY A 1 90 ? -5.951 2.281 10.662 1.00 98.19 90 GLY A CA 1
ATOM 728 C C . GLY A 1 90 ? -6.886 1.072 10.782 1.00 98.19 90 GLY A C 1
ATOM 729 O O . GLY A 1 90 ? -8.079 1.239 11.040 1.00 98.19 90 GLY A O 1
ATOM 730 N N . LEU A 1 91 ? -6.351 -0.143 10.649 1.00 98.38 91 LEU A N 1
ATOM 731 C CA . LEU A 1 91 ? -7.092 -1.396 10.823 1.00 98.38 91 LEU A CA 1
ATOM 732 C C . LEU A 1 91 ? -7.516 -1.628 12.283 1.00 98.38 91 LEU A C 1
ATOM 734 O O . LEU A 1 91 ? -8.667 -1.992 12.533 1.00 98.38 91 LEU A O 1
ATOM 738 N N . GLU A 1 92 ? -6.628 -1.397 13.248 1.00 98.12 92 GLU A N 1
ATOM 739 C CA . GLU A 1 92 ? -6.891 -1.563 14.687 1.00 98.12 92 GLU A CA 1
ATOM 740 C C . GLU A 1 92 ? -7.972 -0.597 15.181 1.00 98.12 92 GLU A C 1
ATOM 742 O O . GLU A 1 92 ? -8.896 -1.006 15.879 1.00 98.12 92 GLU A O 1
ATOM 747 N N . SER A 1 93 ? -7.911 0.667 14.752 1.00 97.38 93 SER A N 1
ATOM 748 C CA . SER A 1 93 ? -8.913 1.686 15.102 1.00 97.38 93 SER A CA 1
ATOM 749 C C . SER A 1 93 ? -10.248 1.531 14.363 1.00 97.38 93 SER A C 1
ATOM 751 O O . SER A 1 93 ? -11.219 2.209 14.692 1.00 97.38 93 SER A O 1
ATOM 753 N N . GLY A 1 94 ? -10.316 0.665 13.345 1.00 97.62 94 GLY A N 1
ATOM 754 C CA . GLY A 1 94 ? -11.502 0.483 12.505 1.00 97.62 94 GLY A CA 1
ATOM 755 C C . GLY A 1 94 ? -11.739 1.603 11.485 1.00 97.62 94 GLY A C 1
ATOM 756 O O . GLY A 1 94 ? -12.721 1.542 10.744 1.00 97.62 94 GLY A O 1
ATOM 757 N N . GLN A 1 95 ? -10.839 2.590 11.399 1.00 98.19 95 GLN A N 1
ATOM 758 C CA . GLN A 1 95 ? -10.863 3.613 10.347 1.00 98.19 95 GLN A CA 1
ATOM 759 C C . GLN A 1 95 ? -10.680 2.983 8.960 1.00 98.19 95 GLN A C 1
ATOM 761 O O . GLN A 1 95 ? -11.303 3.426 7.997 1.00 98.19 95 GLN A O 1
ATOM 766 N N . ILE A 1 96 ? -9.888 1.909 8.870 1.00 98.50 96 ILE A N 1
ATOM 767 C CA . ILE A 1 96 ? -9.779 1.045 7.693 1.00 98.50 96 ILE A CA 1
ATOM 768 C C . ILE A 1 96 ? -10.553 -0.245 7.968 1.00 98.50 96 ILE A C 1
ATOM 770 O O . ILE A 1 96 ? -10.212 -1.033 8.857 1.00 98.50 96 ILE A O 1
ATOM 774 N N . SER A 1 97 ? -11.620 -0.472 7.210 1.00 98.19 97 SER A N 1
ATOM 775 C CA . SER A 1 97 ? -12.416 -1.696 7.302 1.00 98.19 97 SER A CA 1
ATOM 776 C C . SER A 1 97 ? -11.789 -2.835 6.497 1.00 98.19 97 SER A C 1
ATOM 778 O O . SER A 1 97 ? -11.737 -3.959 7.003 1.00 98.19 97 SER A O 1
ATOM 780 N N . GLN A 1 98 ? -11.254 -2.533 5.309 1.00 98.31 98 GLN A N 1
ATOM 781 C CA . GLN A 1 98 ? -10.516 -3.454 4.438 1.00 98.31 98 GLN A CA 1
ATOM 782 C C . GLN A 1 98 ? -9.322 -2.741 3.791 1.00 98.31 98 GLN A C 1
ATOM 784 O O . GLN A 1 98 ? -9.469 -1.608 3.351 1.00 98.31 98 GLN A O 1
ATOM 789 N N . SER A 1 99 ? -8.174 -3.406 3.690 1.00 98.50 99 SER A N 1
ATOM 790 C CA . SER A 1 99 ? -6.942 -2.885 3.094 1.00 98.50 99 SER A CA 1
ATOM 791 C C . SER A 1 99 ? -6.384 -3.877 2.085 1.00 98.50 99 SER A C 1
ATOM 793 O O . SER A 1 99 ? -6.065 -5.010 2.445 1.00 98.50 99 SER A O 1
ATOM 795 N N . GLY A 1 100 ? -6.280 -3.457 0.826 1.00 98.38 100 GLY A N 1
ATOM 796 C CA . GLY A 1 100 ? -5.628 -4.227 -0.228 1.00 98.38 100 GLY A CA 1
ATOM 797 C C . GLY A 1 100 ? -4.309 -3.600 -0.653 1.00 98.38 100 GLY A C 1
ATOM 798 O O . GLY A 1 100 ? -4.232 -2.398 -0.883 1.00 98.38 100 GLY A O 1
ATOM 799 N N . TRP A 1 101 ? -3.273 -4.418 -0.785 1.00 98.25 101 TRP A N 1
ATOM 800 C CA . TRP A 1 101 ? -1.955 -4.002 -1.252 1.00 98.25 101 TRP A CA 1
ATOM 801 C C . TRP A 1 101 ? -1.597 -4.750 -2.532 1.00 98.25 101 TRP A C 1
ATOM 803 O O . TRP A 1 101 ? -1.560 -5.977 -2.538 1.00 98.25 101 TRP A O 1
ATOM 813 N N . GLU A 1 102 ? -1.301 -4.024 -3.609 1.00 98.12 102 GLU A N 1
ATOM 814 C CA . GLU A 1 102 ? -0.827 -4.595 -4.874 1.00 98.12 102 GLU A CA 1
ATOM 815 C C . GLU A 1 102 ? 0.667 -4.272 -5.076 1.00 98.12 102 GLU A C 1
ATOM 817 O O . GLU A 1 102 ? 1.063 -3.104 -5.124 1.00 98.12 102 GLU A O 1
ATOM 822 N N . THR A 1 103 ? 1.510 -5.298 -5.227 1.00 97.62 103 THR A N 1
ATOM 823 C CA . THR A 1 103 ? 2.923 -5.159 -5.649 1.00 97.62 103 THR A CA 1
ATOM 824 C C . THR A 1 103 ? 3.136 -5.847 -6.988 1.00 97.62 103 THR A C 1
ATOM 826 O O . THR A 1 103 ? 2.321 -6.676 -7.370 1.00 97.62 103 THR A O 1
ATOM 829 N N . VAL A 1 104 ? 4.232 -5.576 -7.697 1.00 97.31 104 VAL A N 1
ATOM 830 C CA . VAL A 1 104 ? 4.517 -6.262 -8.970 1.00 97.31 104 VAL A CA 1
ATOM 831 C C . VAL A 1 104 ? 5.523 -7.397 -8.802 1.00 97.31 104 VAL A C 1
ATOM 833 O O . VAL A 1 104 ? 6.537 -7.251 -8.123 1.00 97.31 104 VAL A O 1
ATOM 836 N N . ALA A 1 105 ? 5.235 -8.532 -9.438 1.00 96.06 105 ALA A N 1
ATOM 837 C CA . ALA A 1 105 ? 6.071 -9.722 -9.421 1.00 96.06 105 ALA A CA 1
ATOM 838 C C . ALA A 1 105 ? 7.496 -9.424 -9.899 1.00 96.06 105 ALA A C 1
ATOM 840 O O . ALA A 1 105 ? 7.718 -8.729 -10.894 1.00 96.06 105 ALA A O 1
ATOM 841 N N . GLY A 1 106 ? 8.475 -9.972 -9.182 1.00 92.81 106 GLY A N 1
ATOM 842 C CA . GLY A 1 106 ? 9.896 -9.768 -9.466 1.00 92.81 106 GLY A CA 1
ATOM 843 C C . GLY A 1 106 ? 10.470 -8.435 -8.972 1.00 92.81 106 GLY A C 1
ATOM 844 O O . GLY A 1 106 ? 11.692 -8.298 -8.933 1.00 92.81 106 GLY A O 1
ATOM 845 N N . GLU A 1 107 ? 9.644 -7.478 -8.531 1.00 94.56 107 GLU A N 1
ATOM 846 C CA . GLU A 1 107 ? 10.145 -6.274 -7.865 1.00 94.56 107 GLU A CA 1
ATOM 847 C C . GLU A 1 107 ? 10.675 -6.609 -6.464 1.00 94.56 107 GLU A C 1
ATOM 849 O O . GLU A 1 107 ? 10.143 -7.449 -5.731 1.00 94.56 107 GLU A O 1
ATOM 854 N N . LYS A 1 108 ? 11.761 -5.941 -6.063 1.00 94.44 108 LYS A N 1
ATOM 855 C CA . LYS A 1 108 ? 12.404 -6.222 -4.777 1.00 94.44 108 LYS A CA 1
ATOM 856 C C . LYS A 1 108 ? 11.512 -5.766 -3.620 1.00 94.44 108 LYS A C 1
ATOM 858 O O . LYS A 1 108 ? 11.158 -4.593 -3.532 1.00 94.44 108 LYS A O 1
ATOM 863 N N . ILE A 1 109 ? 11.249 -6.665 -2.676 1.00 95.12 109 ILE A N 1
ATOM 864 C CA . ILE A 1 109 ? 10.579 -6.342 -1.412 1.00 95.12 109 ILE A CA 1
ATOM 865 C C . ILE A 1 109 ? 11.582 -6.485 -0.274 1.00 95.12 109 ILE A C 1
ATOM 867 O O . ILE A 1 109 ? 12.206 -7.539 -0.134 1.00 95.12 109 ILE A O 1
ATOM 871 N N . ASP A 1 110 ? 11.748 -5.428 0.520 1.00 95.19 110 ASP A N 1
ATOM 872 C CA . ASP A 1 110 ? 12.531 -5.480 1.752 1.00 95.19 110 ASP A CA 1
ATOM 873 C C . ASP A 1 110 ? 12.024 -6.620 2.662 1.00 95.19 110 ASP A C 1
ATOM 875 O O . ASP A 1 110 ? 10.814 -6.700 2.904 1.00 95.19 110 ASP A O 1
ATOM 879 N N . PRO A 1 111 ? 12.902 -7.504 3.176 1.00 95.06 111 PRO A N 1
ATOM 880 C CA . PRO A 1 111 ? 12.485 -8.635 4.001 1.00 95.06 111 PRO A CA 1
ATOM 881 C C . PRO A 1 111 ? 11.627 -8.237 5.203 1.00 95.06 111 PRO A C 1
ATOM 883 O O . PRO A 1 111 ? 10.659 -8.931 5.498 1.00 95.06 111 PRO A O 1
ATOM 886 N N . ARG A 1 112 ? 11.913 -7.094 5.843 1.00 96.38 112 ARG A N 1
ATOM 887 C CA . ARG A 1 112 ? 11.138 -6.609 6.994 1.00 96.38 112 ARG A CA 1
ATOM 888 C C . ARG A 1 112 ? 9.746 -6.158 6.578 1.00 96.38 112 ARG A C 1
ATOM 890 O O . ARG A 1 112 ? 8.785 -6.398 7.295 1.00 96.38 112 ARG A O 1
ATOM 897 N N . ALA A 1 113 ? 9.618 -5.519 5.415 1.00 96.12 113 ALA A N 1
ATOM 898 C CA . ALA A 1 113 ? 8.309 -5.151 4.879 1.00 96.12 113 ALA A CA 1
ATOM 899 C C . ALA A 1 113 ? 7.491 -6.395 4.500 1.00 96.12 113 ALA A C 1
ATOM 901 O O . ALA A 1 113 ? 6.295 -6.436 4.769 1.00 96.12 113 ALA A O 1
ATOM 902 N N . ARG A 1 114 ? 8.134 -7.423 3.926 1.00 95.94 114 ARG A N 1
ATOM 903 C CA . ARG A 1 114 ? 7.490 -8.710 3.614 1.00 95.94 114 ARG A CA 1
ATOM 904 C C . ARG A 1 114 ? 7.013 -9.429 4.873 1.00 95.94 114 ARG A C 1
ATOM 906 O O . ARG A 1 114 ? 5.871 -9.869 4.920 1.00 95.94 114 ARG A O 1
ATOM 913 N N . GLU A 1 115 ? 7.871 -9.529 5.882 1.00 97.31 115 GLU A N 1
ATOM 914 C CA . GLU A 1 115 ? 7.526 -10.106 7.183 1.00 97.31 115 GLU A CA 1
ATOM 915 C C . GLU A 1 115 ? 6.339 -9.367 7.807 1.00 97.31 115 GLU A C 1
ATOM 917 O O . GLU A 1 115 ? 5.345 -9.991 8.165 1.00 97.31 115 GLU A O 1
ATOM 922 N N . TYR A 1 116 ? 6.374 -8.035 7.808 1.00 98.00 116 TYR A N 1
ATOM 923 C CA . TYR A 1 116 ? 5.296 -7.225 8.363 1.00 98.00 116 TYR A CA 1
ATOM 924 C C . TYR A 1 116 ? 3.977 -7.342 7.578 1.00 98.00 116 TYR A C 1
ATOM 926 O O . TYR A 1 116 ? 2.908 -7.376 8.179 1.00 98.00 116 TYR A O 1
ATOM 934 N N . MET A 1 117 ? 4.016 -7.456 6.243 1.00 97.62 117 MET A N 1
ATOM 935 C CA . MET A 1 117 ? 2.816 -7.763 5.447 1.00 97.62 117 MET A CA 1
ATOM 936 C C . MET A 1 117 ? 2.221 -9.123 5.832 1.00 97.62 117 MET A C 1
ATOM 938 O O . MET A 1 117 ? 1.009 -9.227 6.004 1.00 97.62 117 MET A O 1
ATOM 942 N N . ASN A 1 118 ? 3.056 -10.145 6.036 1.00 97.88 118 ASN A N 1
ATOM 943 C CA . ASN A 1 118 ? 2.594 -11.461 6.484 1.00 97.88 118 ASN A CA 1
ATOM 944 C C . ASN A 1 118 ? 1.979 -11.414 7.891 1.00 97.88 118 ASN A C 1
ATOM 946 O O . ASN A 1 118 ? 0.976 -12.080 8.144 1.00 97.88 118 ASN A O 1
ATOM 950 N N . GLU A 1 119 ? 2.542 -10.611 8.797 1.00 98.44 119 GLU A N 1
ATOM 951 C CA . GLU A 1 119 ? 1.932 -10.357 10.104 1.00 98.44 119 GLU A CA 1
ATOM 952 C C . GLU A 1 119 ? 0.553 -9.712 9.961 1.00 98.44 119 GLU A C 1
ATOM 954 O O . GLU A 1 119 ? -0.382 -10.158 10.612 1.00 98.44 119 GLU A O 1
ATOM 959 N N . LEU A 1 120 ? 0.387 -8.713 9.086 1.00 98.62 120 LEU A N 1
ATOM 960 C CA . LEU A 1 120 ? -0.917 -8.080 8.861 1.00 98.62 120 LEU A CA 1
ATOM 961 C C . LEU A 1 120 ? -1.951 -9.053 8.286 1.00 98.62 120 LEU A C 1
ATOM 963 O O . LEU A 1 120 ? -3.097 -9.041 8.728 1.00 98.62 120 LEU A O 1
ATOM 967 N N . ILE A 1 121 ? -1.555 -9.924 7.352 1.00 98.50 121 ILE A N 1
ATOM 968 C CA . ILE A 1 121 ? -2.435 -10.979 6.820 1.00 98.50 121 ILE A CA 1
ATOM 969 C C . ILE A 1 121 ? -2.924 -11.892 7.953 1.00 98.50 121 ILE A C 1
ATOM 971 O O . ILE A 1 121 ? -4.109 -12.221 8.017 1.00 98.50 121 ILE A O 1
ATOM 975 N N . ARG A 1 122 ? -2.019 -12.297 8.853 1.00 98.38 122 ARG A N 1
ATOM 976 C CA . ARG A 1 122 ? -2.336 -13.174 9.988 1.00 98.38 122 ARG A CA 1
ATOM 977 C C . ARG A 1 122 ? -3.193 -12.475 11.043 1.00 98.38 122 ARG A C 1
ATOM 979 O O . ARG A 1 122 ? -4.126 -13.081 11.559 1.00 98.38 122 ARG A O 1
ATOM 986 N N . ASP A 1 123 ? -2.858 -11.235 11.379 1.00 98.50 123 ASP A N 1
ATOM 987 C CA . ASP A 1 123 ? -3.479 -10.489 12.474 1.00 98.50 123 ASP A CA 1
ATOM 988 C C . ASP A 1 123 ? -4.850 -9.904 12.062 1.00 98.50 123 ASP A C 1
ATOM 990 O O . ASP A 1 123 ? -5.722 -9.707 12.909 1.00 98.50 123 ASP A O 1
ATOM 994 N N . PHE A 1 124 ? -5.077 -9.670 10.761 1.00 98.38 124 PHE A N 1
ATOM 995 C CA . PHE A 1 124 ? -6.312 -9.095 10.208 1.00 98.38 124 PHE A CA 1
ATOM 996 C C . PHE A 1 124 ? -6.908 -9.957 9.075 1.00 98.38 124 PHE A C 1
ATOM 998 O O . PHE A 1 124 ? -7.086 -9.471 7.949 1.00 98.38 124 PHE A O 1
ATOM 1005 N N . PRO A 1 125 ? -7.266 -11.228 9.342 1.00 97.56 125 PRO A N 1
ATOM 1006 C CA . PRO A 1 125 ? -7.758 -12.142 8.316 1.00 97.56 125 PRO A CA 1
ATOM 1007 C C . PRO A 1 125 ? -9.048 -11.614 7.674 1.00 97.56 125 PRO A C 1
ATOM 1009 O O . PRO A 1 125 ? -9.986 -11.203 8.358 1.00 97.56 125 PRO A O 1
ATOM 1012 N N . GLY A 1 126 ? -9.086 -11.591 6.338 1.00 96.00 126 GLY A N 1
ATOM 1013 C CA . GLY A 1 126 ? -10.215 -11.058 5.558 1.00 96.00 126 GLY A CA 1
ATOM 1014 C C . GLY A 1 126 ? -10.354 -9.528 5.576 1.00 96.00 126 GLY A C 1
ATOM 1015 O O . GLY A 1 126 ? -11.277 -8.990 4.963 1.00 96.00 126 GLY A O 1
ATOM 1016 N N . ARG A 1 127 ? -9.448 -8.822 6.265 1.00 98.12 127 ARG A N 1
ATOM 1017 C CA . ARG A 1 127 ? -9.401 -7.355 6.333 1.00 98.12 127 ARG A CA 1
ATOM 1018 C C . ARG A 1 127 ? -8.118 -6.775 5.752 1.00 98.12 127 ARG A C 1
ATOM 1020 O O . ARG A 1 127 ? -8.161 -5.641 5.296 1.00 98.12 127 ARG A O 1
ATOM 1027 N N . PHE A 1 128 ? -7.017 -7.519 5.741 1.00 98.75 128 PHE A N 1
ATOM 1028 C CA . PHE A 1 128 ? -5.802 -7.162 5.016 1.00 98.75 128 PHE A CA 1
ATOM 1029 C C . PHE A 1 128 ? -5.499 -8.216 3.946 1.00 98.75 128 PHE A C 1
ATOM 1031 O O . PHE A 1 128 ? -5.484 -9.412 4.238 1.00 98.75 128 PHE A O 1
ATOM 1038 N N . GLU A 1 129 ? -5.250 -7.773 2.716 1.00 98.19 129 GLU A N 1
ATOM 1039 C CA . GLU A 1 129 ? -4.839 -8.623 1.597 1.00 98.19 129 GLU A CA 1
ATOM 1040 C C . GLU A 1 129 ? -3.604 -8.042 0.897 1.00 98.19 129 GLU A C 1
ATOM 1042 O O . GLU A 1 129 ? -3.523 -6.840 0.645 1.00 98.19 129 GLU A O 1
ATOM 1047 N N . HIS A 1 130 ? -2.645 -8.903 0.555 1.00 98.00 130 HIS A N 1
ATOM 1048 C CA . HIS A 1 130 ? -1.525 -8.565 -0.324 1.00 98.00 130 HIS A CA 1
ATOM 1049 C C . HIS A 1 130 ? -1.605 -9.430 -1.578 1.00 98.00 130 HIS A C 1
ATOM 1051 O O . HIS A 1 130 ? -1.722 -10.652 -1.491 1.00 98.00 130 HIS A O 1
ATOM 1057 N N . VAL A 1 131 ? -1.559 -8.788 -2.742 1.00 97.12 131 VAL A N 1
ATOM 1058 C CA . VAL A 1 131 ? -1.622 -9.435 -4.049 1.00 97.12 131 VAL A CA 1
ATOM 1059 C C . VAL A 1 131 ? -0.393 -9.044 -4.857 1.00 97.12 131 VAL A C 1
ATOM 1061 O O . VAL A 1 131 ? -0.092 -7.864 -5.050 1.00 97.12 131 VAL A O 1
ATOM 1064 N N . GLU A 1 132 ? 0.309 -10.049 -5.369 1.00 97.25 132 GLU A N 1
ATOM 1065 C CA . GLU A 1 132 ? 1.382 -9.846 -6.333 1.00 97.25 132 GLU A CA 1
ATOM 1066 C C . GLU A 1 132 ? 0.807 -9.876 -7.758 1.00 97.25 132 GLU A C 1
ATOM 1068 O O . GLU A 1 132 ? 0.237 -10.870 -8.207 1.00 97.25 132 GLU A O 1
ATOM 1073 N N . ILE A 1 133 ? 0.924 -8.756 -8.464 1.00 97.50 133 ILE A N 1
ATOM 1074 C CA . ILE A 1 133 ? 0.456 -8.551 -9.832 1.00 97.50 133 ILE A CA 1
ATOM 1075 C C . ILE A 1 133 ? 1.535 -9.023 -10.800 1.00 97.50 133 ILE A C 1
ATOM 1077 O O . ILE A 1 133 ? 2.705 -8.660 -10.668 1.00 97.50 133 ILE A O 1
ATOM 1081 N N . SER A 1 134 ? 1.151 -9.810 -11.805 1.00 96.31 134 SER A N 1
ATOM 1082 C CA . SER A 1 134 ? 2.091 -10.260 -12.831 1.00 96.31 134 SER A CA 1
ATOM 1083 C C . SER A 1 134 ? 2.672 -9.067 -13.601 1.00 96.31 134 SER A C 1
ATOM 1085 O O . SER A 1 134 ? 1.990 -8.066 -13.819 1.00 96.31 134 SER A O 1
ATOM 1087 N N . ARG A 1 135 ? 3.921 -9.168 -14.072 1.00 95.31 135 ARG A N 1
ATOM 1088 C CA . ARG A 1 135 ? 4.545 -8.098 -14.878 1.00 95.31 135 ARG A CA 1
ATOM 1089 C C . ARG A 1 135 ? 3.743 -7.796 -16.149 1.00 95.31 135 ARG A C 1
ATOM 1091 O O . ARG A 1 135 ? 3.578 -6.638 -16.511 1.00 95.31 135 ARG A O 1
ATOM 1098 N N . LYS A 1 136 ? 3.142 -8.823 -16.758 1.00 93.94 136 LYS A N 1
ATOM 1099 C CA . LYS A 1 136 ? 2.241 -8.687 -17.912 1.00 93.94 136 LYS A CA 1
ATOM 1100 C C . LYS A 1 136 ? 0.986 -7.872 -17.587 1.00 93.94 136 LYS A C 1
ATOM 1102 O O . LYS A 1 136 ? 0.600 -7.014 -18.372 1.00 93.94 136 LYS A O 1
ATOM 1107 N N . ASP A 1 137 ? 0.344 -8.124 -16.448 1.00 93.31 137 ASP A N 1
ATOM 1108 C CA . ASP A 1 137 ? -0.842 -7.357 -16.045 1.00 93.31 137 ASP A CA 1
ATOM 1109 C C . ASP A 1 137 ? -0.473 -5.946 -15.590 1.00 93.31 137 ASP A C 1
ATOM 1111 O O . ASP A 1 137 ? -1.238 -5.009 -15.801 1.00 93.31 137 ASP A O 1
ATOM 1115 N N . ALA A 1 138 ? 0.710 -5.783 -15.001 1.00 94.00 138 ALA A N 1
ATOM 1116 C CA . ALA A 1 138 ? 1.229 -4.486 -14.607 1.00 94.00 138 ALA A CA 1
ATOM 1117 C C . ALA A 1 138 ? 1.611 -3.609 -15.812 1.00 94.00 138 ALA A C 1
ATOM 1119 O O . ALA A 1 138 ? 1.516 -2.392 -15.712 1.00 94.00 138 ALA A O 1
ATOM 1120 N N . ALA A 1 139 ? 1.995 -4.202 -16.949 1.00 92.88 139 ALA A N 1
ATOM 1121 C CA . ALA A 1 139 ? 2.245 -3.487 -18.206 1.00 92.88 139 ALA A CA 1
ATOM 1122 C C . ALA A 1 139 ? 0.961 -2.983 -18.887 1.00 92.88 139 ALA A C 1
ATOM 1124 O O . ALA A 1 139 ? 1.017 -2.079 -19.713 1.00 92.88 139 ALA A O 1
ATOM 1125 N N . ARG A 1 140 ? -0.188 -3.578 -18.545 1.00 90.06 140 ARG A N 1
ATOM 1126 C CA . ARG A 1 140 ? -1.518 -3.200 -19.051 1.00 90.06 140 ARG A CA 1
ATOM 1127 C C . ARG A 1 140 ? -2.231 -2.172 -18.177 1.00 90.06 140 ARG A C 1
ATOM 1129 O O . ARG A 1 140 ? -3.355 -1.805 -18.513 1.00 90.06 140 ARG A O 1
ATOM 1136 N N . ALA A 1 141 ? -1.631 -1.813 -17.040 1.00 84.56 141 ALA A N 1
ATOM 1137 C CA . ALA A 1 141 ? -2.099 -0.720 -16.204 1.00 84.56 141 ALA A CA 1
ATOM 1138 C C . ALA A 1 141 ? -1.980 0.586 -17.000 1.00 84.56 141 ALA A C 1
ATOM 1140 O O . ALA A 1 141 ? -0.860 0.894 -17.455 1.00 84.56 141 ALA A O 1
#

pLDDT: mean 94.15, std 8.4, range [39.88, 98.75]

Foldseek 3Di:
DDDPDDDLLCVLCVPPDQVVLQVCLLVQVCVVVVQDVVVAKDAQDWDQFPLGIQGAGIWGDDPQAIAGEHEDSAEADPVNQVNLVRVVRCCVVVNQQAYEYEYEPPHHYDPSSVVSLVVCCVVPPPRYYYDYDYSVVSSSD

Sequence (141 aa):
MGTAVPDEYDAVRRDLSNYERGLYFELGRAHLRGETPERGWVRQFSIPTDRGPRILDNAKTQGKGVRSIERKSGRVDARTLEQLKRERLGLESGQISQSGWETVAGEKIDPRAREYMNELIRDFPGRFEHVEISRKDAARA

Organism: NCBI:txid480035

Radius of gyration: 15.27 Å; chains: 1; bounding box: 44×24×38 Å

Secondary structure (DSSP, 8-state):
-PPPPP-HHHHHTTTS-HHHHHHHHHHHHHHHHT--GGGTEEEEEEE--BTB-EEEEEEEEETTEEEEEEEESS-B-HHHHHHHHHHHHHHHTTSEEEEEEEEETTS-B-HHHHHHHHHHHHHSTTTEEEEEEPHHHHHT-